Protein AF-A0A3M1ZMK8-F1 (afdb_monomer_lite)

Structure (mmCIF, N/CA/C/O backbone):
data_AF-A0A3M1ZMK8-F1
#
_entry.id   AF-A0A3M1ZMK8-F1
#
loop_
_atom_site.group_PDB
_atom_site.id
_atom_site.type_symbol
_atom_site.label_atom_id
_atom_site.label_alt_id
_atom_site.label_comp_id
_atom_site.label_asym_id
_atom_site.label_entity_id
_atom_site.label_seq_id
_atom_site.pdbx_PDB_ins_code
_atom_site.Cartn_x
_atom_site.Cartn_y
_atom_site.Cartn_z
_atom_site.occupancy
_atom_site.B_iso_or_equiv
_atom_site.auth_seq_id
_atom_site.auth_comp_id
_atom_site.auth_asym_id
_atom_site.auth_atom_id
_atom_site.pdbx_PDB_model_num
ATOM 1 N N . MET A 1 1 ? 33.675 -9.098 -32.881 1.00 41.81 1 MET A N 1
ATOM 2 C CA . MET A 1 1 ? 32.289 -8.621 -33.060 1.00 41.81 1 MET A CA 1
ATOM 3 C C . MET A 1 1 ? 31.380 -9.506 -32.230 1.00 41.81 1 MET A C 1
ATOM 5 O O . MET A 1 1 ? 31.118 -10.627 -32.636 1.00 41.81 1 MET A O 1
ATOM 9 N N . GLY A 1 2 ? 31.010 -9.056 -31.032 1.00 35.09 2 GLY A N 1
ATOM 10 C CA . GLY A 1 2 ? 30.045 -9.744 -30.177 1.00 35.09 2 GLY A CA 1
ATOM 11 C C . GLY A 1 2 ? 28.786 -8.896 -30.110 1.00 35.09 2 GLY A C 1
ATOM 12 O O . GLY A 1 2 ? 28.810 -7.824 -29.515 1.00 35.09 2 GLY A O 1
ATOM 13 N N . LEU A 1 3 ? 27.722 -9.341 -30.772 1.00 45.72 3 LEU A N 1
ATOM 14 C CA . LEU A 1 3 ? 26.384 -8.792 -30.590 1.00 45.72 3 LEU A CA 1
ATOM 15 C C . LEU A 1 3 ? 25.873 -9.304 -29.244 1.00 45.72 3 LEU A C 1
ATOM 17 O O . LEU A 1 3 ? 25.386 -10.427 -29.148 1.00 45.72 3 LEU A O 1
ATOM 21 N N . ILE A 1 4 ? 26.021 -8.493 -28.198 1.00 49.47 4 ILE A N 1
ATOM 22 C CA . ILE A 1 4 ? 25.252 -8.678 -26.969 1.00 49.47 4 ILE A CA 1
ATOM 23 C C . ILE A 1 4 ? 23.862 -8.130 -27.275 1.00 49.47 4 ILE A C 1
ATOM 25 O O . ILE A 1 4 ? 23.592 -6.938 -27.154 1.00 49.47 4 ILE A O 1
ATOM 29 N N . THR A 1 5 ? 22.987 -8.999 -27.761 1.00 47.12 5 THR A N 1
ATOM 30 C CA . THR A 1 5 ? 21.561 -8.713 -27.836 1.00 47.12 5 THR A CA 1
ATOM 31 C C . THR A 1 5 ? 20.992 -8.809 -26.423 1.00 47.12 5 THR A C 1
ATOM 33 O O . THR A 1 5 ? 20.618 -9.893 -25.980 1.00 47.12 5 THR A O 1
ATOM 36 N N . CYS A 1 6 ? 20.950 -7.684 -25.704 1.00 38.50 6 CYS A N 1
ATOM 37 C CA . CYS A 1 6 ? 20.165 -7.547 -24.478 1.00 38.50 6 CYS A CA 1
ATOM 38 C C . CYS A 1 6 ? 18.677 -7.592 -24.846 1.00 38.50 6 CYS A C 1
ATOM 40 O O . CYS A 1 6 ? 18.067 -6.564 -25.132 1.00 38.50 6 CYS A O 1
ATOM 42 N N . TRP A 1 7 ? 18.094 -8.788 -24.883 1.00 46.44 7 TRP A N 1
ATOM 43 C CA . TRP A 1 7 ? 16.644 -8.936 -24.857 1.00 46.44 7 TRP A CA 1
ATOM 44 C C . TRP A 1 7 ? 16.191 -8.866 -23.399 1.00 46.44 7 TRP A C 1
ATOM 46 O O . TRP A 1 7 ? 16.471 -9.773 -22.625 1.00 46.44 7 TRP A O 1
ATOM 56 N N . GLY A 1 8 ? 15.494 -7.779 -23.065 1.00 47.75 8 GLY A N 1
ATOM 57 C CA . GLY A 1 8 ? 14.408 -7.766 -22.087 1.00 47.75 8 GLY A CA 1
ATOM 58 C C . GLY A 1 8 ? 14.775 -7.918 -20.614 1.00 47.75 8 GLY A C 1
ATOM 59 O O . GLY A 1 8 ? 14.655 -8.996 -20.047 1.00 47.75 8 GLY A O 1
ATOM 60 N N . GLN A 1 9 ? 15.002 -6.791 -19.949 1.00 47.56 9 GLN A N 1
ATOM 61 C CA . GLN A 1 9 ? 14.346 -6.579 -18.664 1.00 47.56 9 GLN A CA 1
ATOM 62 C C . GLN A 1 9 ? 13.504 -5.319 -18.836 1.00 47.56 9 GLN A C 1
ATOM 64 O O . GLN A 1 9 ? 14.034 -4.213 -18.847 1.00 47.56 9 GLN A O 1
ATOM 69 N N . ALA A 1 10 ? 12.203 -5.491 -19.083 1.00 54.16 10 ALA A N 1
ATOM 70 C CA . ALA A 1 10 ? 11.257 -4.430 -18.767 1.00 54.16 10 ALA A CA 1
ATOM 71 C C . ALA A 1 10 ? 11.414 -4.231 -17.256 1.00 54.16 10 ALA A C 1
ATOM 73 O O . ALA A 1 10 ? 11.115 -5.139 -16.484 1.00 54.16 10 ALA A O 1
ATOM 74 N N . GLY A 1 11 ? 12.131 -3.173 -16.884 1.00 60.28 11 GLY A N 1
ATOM 75 C CA . GLY A 1 11 ? 12.721 -3.034 -15.563 1.00 60.28 11 GLY A CA 1
ATOM 76 C C . GLY A 1 11 ? 11.631 -2.826 -14.530 1.00 60.28 11 GLY A C 1
ATOM 77 O O . GLY A 1 11 ? 10.789 -1.947 -14.692 1.00 60.28 11 GLY A O 1
ATOM 78 N N . ALA A 1 12 ? 11.654 -3.628 -13.471 1.00 73.31 12 ALA A N 1
ATOM 79 C CA . ALA A 1 12 ? 10.905 -3.287 -12.278 1.00 73.31 12 ALA A CA 1
ATOM 80 C C . ALA A 1 12 ? 11.393 -1.914 -11.783 1.00 73.31 12 ALA A C 1
ATOM 82 O O . ALA A 1 12 ? 12.600 -1.688 -11.664 1.00 73.31 12 ALA A O 1
ATOM 83 N N . ALA A 1 13 ? 10.457 -1.004 -11.546 1.00 84.81 13 ALA A N 1
ATOM 84 C CA . ALA A 1 13 ? 10.694 0.330 -11.027 1.00 84.81 13 ALA A CA 1
ATOM 85 C C . ALA A 1 13 ? 10.272 0.401 -9.555 1.00 84.81 13 ALA A C 1
ATOM 87 O O . ALA A 1 13 ? 9.372 -0.316 -9.105 1.00 84.81 13 ALA A O 1
ATOM 88 N N . GLU A 1 14 ? 10.956 1.261 -8.802 1.00 89.38 14 GLU A N 1
ATOM 89 C CA . GLU A 1 14 ? 10.624 1.550 -7.411 1.00 89.38 14 GLU A CA 1
ATOM 90 C C . GLU A 1 14 ? 9.662 2.734 -7.342 1.00 89.38 14 GLU A C 1
ATOM 92 O O . GLU A 1 14 ? 9.919 3.787 -7.923 1.00 89.38 14 GLU A O 1
ATOM 97 N N . TYR A 1 15 ? 8.584 2.566 -6.584 1.00 89.94 15 TYR A N 1
ATOM 98 C CA . TYR A 1 15 ? 7.604 3.601 -6.301 1.00 89.94 15 TYR A CA 1
ATOM 99 C C . TYR A 1 15 ? 7.357 3.711 -4.802 1.00 89.94 15 TYR A C 1
ATOM 101 O O . TYR A 1 15 ? 7.506 2.750 -4.044 1.00 89.94 15 TYR A O 1
ATOM 109 N N . GLU A 1 16 ? 6.918 4.880 -4.369 1.00 91.75 16 GLU A N 1
ATOM 110 C CA . GLU A 1 16 ? 6.473 5.125 -3.012 1.00 91.75 16 GLU A CA 1
ATOM 111 C C . GLU A 1 16 ? 4.952 5.267 -2.957 1.00 91.75 16 GLU A C 1
ATOM 113 O O . GLU A 1 16 ? 4.348 5.988 -3.749 1.00 91.75 16 GLU A O 1
ATOM 118 N N . LEU A 1 17 ? 4.326 4.588 -1.998 1.00 91.06 17 LEU A N 1
ATOM 119 C CA . LEU A 1 17 ? 2.919 4.754 -1.665 1.00 91.06 17 LEU A CA 1
ATOM 120 C C . LEU A 1 17 ? 2.794 5.337 -0.260 1.00 91.06 17 LEU A C 1
ATOM 122 O O . LEU A 1 17 ? 3.147 4.692 0.731 1.00 91.06 17 LEU A O 1
ATOM 126 N N . LEU A 1 18 ? 2.230 6.537 -0.181 1.00 92.75 18 LEU A N 1
ATOM 127 C CA . LEU A 1 18 ? 1.881 7.205 1.063 1.00 92.75 18 LEU A CA 1
ATOM 128 C C . LEU A 1 18 ? 0.369 7.140 1.285 1.00 92.75 18 LEU A C 1
ATOM 130 O O . LEU A 1 18 ? -0.397 7.690 0.502 1.00 92.75 18 LEU A O 1
ATOM 134 N N . LEU A 1 19 ? -0.066 6.517 2.376 1.00 90.81 19 LEU A N 1
ATOM 135 C CA . LEU A 1 19 ? -1.463 6.488 2.802 1.00 90.81 19 LEU A CA 1
ATOM 136 C C . LEU A 1 19 ? -1.666 7.402 4.002 1.00 90.81 19 LEU A C 1
ATOM 138 O O . LEU A 1 19 ? -1.234 7.082 5.111 1.00 90.81 19 LEU A O 1
ATOM 142 N N . ASP A 1 20 ? -2.382 8.501 3.798 1.00 90.38 20 ASP A N 1
ATOM 143 C CA . ASP A 1 20 ? -2.835 9.380 4.874 1.00 90.38 20 ASP A CA 1
ATOM 144 C C . ASP A 1 20 ? -4.270 9.005 5.262 1.00 90.38 20 ASP A C 1
ATOM 146 O O . ASP A 1 20 ? -5.239 9.666 4.893 1.00 90.38 20 ASP A O 1
ATOM 150 N N . ARG A 1 21 ? -4.407 7.909 6.013 1.00 85.38 21 ARG A N 1
ATOM 151 C CA . ARG A 1 21 ? -5.686 7.461 6.575 1.00 85.38 21 ARG A CA 1
ATOM 152 C C . ARG A 1 21 ? -5.546 7.153 8.055 1.00 85.38 21 ARG A C 1
ATOM 154 O O . ARG A 1 21 ? -4.532 6.605 8.489 1.00 85.38 21 ARG A O 1
ATOM 161 N N . GLN A 1 22 ? -6.595 7.439 8.820 1.00 85.12 22 GLN A N 1
ATOM 162 C CA . GLN A 1 22 ? -6.700 6.926 10.179 1.00 85.12 22 GLN A CA 1
ATOM 163 C C . GLN A 1 22 ? -7.198 5.480 10.117 1.00 85.12 22 GLN A C 1
ATOM 165 O O . GLN A 1 22 ? -8.333 5.250 9.716 1.00 85.12 22 GLN A O 1
ATOM 170 N N . ALA A 1 23 ? -6.352 4.523 10.490 1.00 79.00 23 ALA A N 1
ATOM 171 C CA . ALA A 1 23 ? -6.681 3.101 10.431 1.00 79.00 23 ALA A CA 1
ATOM 172 C C . ALA A 1 23 ? -6.247 2.376 11.702 1.00 79.00 23 ALA A C 1
ATOM 174 O O . ALA A 1 23 ? -5.125 2.568 12.182 1.00 79.00 23 ALA A O 1
ATOM 175 N N . GLY A 1 24 ? -7.120 1.518 12.227 1.00 84.50 24 GLY A N 1
ATOM 176 C CA . GLY A 1 24 ? -6.773 0.591 13.301 1.00 84.50 24 GLY 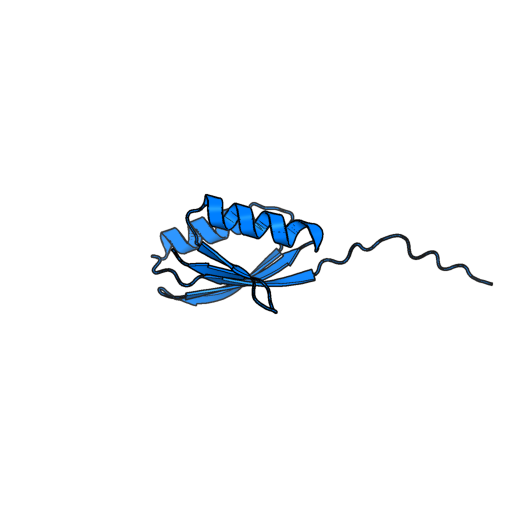A CA 1
ATOM 177 C C . GLY A 1 24 ? -5.843 -0.521 12.810 1.00 84.50 24 GLY A C 1
ATOM 178 O O . GLY A 1 24 ? -5.783 -0.806 11.618 1.00 84.50 24 GLY A O 1
ATOM 179 N N . LEU A 1 25 ? -5.147 -1.201 13.728 1.00 82.88 25 LEU A N 1
ATOM 180 C CA . LEU A 1 25 ? -4.184 -2.260 13.383 1.00 82.88 25 LEU A CA 1
ATOM 181 C C . LEU A 1 25 ? -4.782 -3.338 12.460 1.00 82.88 25 LEU A C 1
ATOM 183 O O . LEU A 1 25 ? -4.137 -3.754 11.505 1.00 82.88 25 LEU A O 1
ATOM 187 N N . ALA A 1 26 ? -6.026 -3.757 12.708 1.00 86.19 26 ALA A N 1
ATOM 188 C CA . ALA A 1 26 ? -6.700 -4.750 11.872 1.00 86.19 26 ALA A CA 1
ATOM 189 C C . ALA A 1 26 ? -6.890 -4.265 10.424 1.00 86.19 26 ALA A C 1
ATOM 191 O O . ALA A 1 26 ? -6.616 -5.003 9.485 1.00 86.19 26 ALA A O 1
ATOM 192 N N . GLU A 1 27 ? -7.296 -3.008 10.234 1.00 84.62 27 GLU A N 1
ATOM 193 C CA . GLU A 1 27 ? -7.475 -2.410 8.906 1.00 84.62 27 GLU A CA 1
ATOM 194 C C . GLU A 1 27 ? -6.142 -2.179 8.189 1.00 84.62 27 GLU A C 1
ATOM 196 O O . GLU A 1 27 ? -6.095 -2.181 6.960 1.00 84.62 27 GLU A O 1
A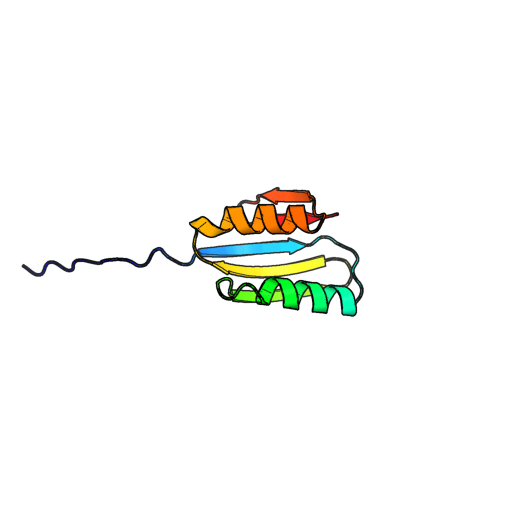TOM 201 N N . GLN A 1 28 ? -5.062 -1.942 8.936 1.00 83.12 28 GLN A N 1
ATOM 202 C CA . GLN A 1 28 ? -3.707 -1.859 8.386 1.00 83.12 28 GLN A CA 1
ATOM 203 C C . GLN A 1 28 ? -3.258 -3.220 7.862 1.00 83.12 28 GLN A C 1
ATOM 205 O O . GLN A 1 28 ? -2.854 -3.324 6.709 1.00 83.12 28 GLN A O 1
ATOM 210 N N . VAL A 1 29 ? -3.416 -4.267 8.675 1.00 85.69 29 VAL A N 1
ATOM 211 C CA . VAL A 1 29 ? -3.044 -5.639 8.308 1.00 85.69 29 VAL A CA 1
ATOM 212 C C . VAL A 1 29 ? -3.856 -6.141 7.115 1.00 85.69 29 VAL A C 1
ATOM 214 O O . VAL A 1 29 ? -3.274 -6.722 6.207 1.00 85.69 29 VAL A O 1
ATOM 217 N N . LEU A 1 30 ? -5.172 -5.906 7.087 1.00 87.50 30 LEU A N 1
ATOM 218 C CA . LEU A 1 30 ? -6.019 -6.310 5.957 1.00 87.50 30 LEU A CA 1
ATOM 219 C C . LEU A 1 30 ? -5.593 -5.621 4.660 1.00 87.50 30 LEU A C 1
ATOM 221 O O . LEU A 1 30 ? -5.406 -6.287 3.649 1.00 87.50 30 LEU A O 1
ATOM 225 N N . PHE A 1 31 ? -5.365 -4.307 4.712 1.00 85.50 31 PHE A N 1
ATOM 226 C CA . PHE A 1 31 ? -4.901 -3.560 3.549 1.00 85.50 31 PHE A CA 1
ATOM 227 C C . PHE A 1 31 ? -3.539 -4.056 3.056 1.00 85.50 31 PHE A C 1
ATOM 229 O O . PHE A 1 31 ? -3.352 -4.255 1.862 1.00 85.50 31 PHE A O 1
ATOM 236 N N . GLU A 1 32 ? -2.587 -4.279 3.964 1.00 85.69 32 GLU A N 1
ATOM 237 C CA . GLU A 1 32 ? -1.263 -4.779 3.595 1.00 85.69 32 GLU A CA 1
ATOM 238 C C . GLU A 1 32 ? -1.344 -6.186 2.988 1.00 85.69 32 GLU A C 1
ATO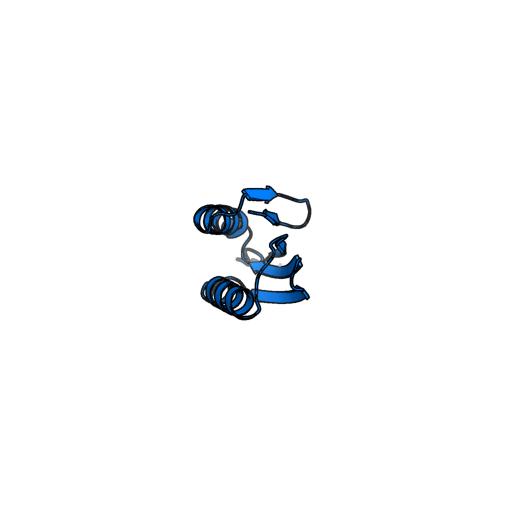M 240 O O . GLU A 1 32 ? -0.645 -6.479 2.020 1.00 85.69 32 GLU A O 1
ATOM 245 N N . GLN A 1 33 ? -2.213 -7.051 3.516 1.00 87.38 33 GLN A N 1
ATOM 246 C CA . GLN A 1 33 ? -2.460 -8.371 2.940 1.00 87.38 33 GLN A CA 1
ATOM 247 C C . GLN A 1 33 ? -3.048 -8.277 1.535 1.00 87.38 33 GLN A C 1
ATOM 249 O O . GLN 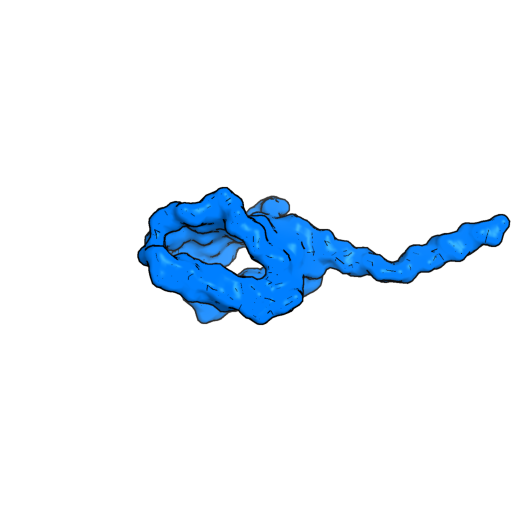A 1 33 ? -2.564 -8.980 0.652 1.00 87.38 33 GLN A O 1
ATOM 254 N N . ASP A 1 34 ? -4.040 -7.415 1.313 1.00 86.12 34 ASP A N 1
ATOM 255 C CA . ASP A 1 34 ? -4.637 -7.221 -0.010 1.00 86.12 34 ASP A CA 1
ATOM 256 C C . ASP A 1 34 ? -3.634 -6.620 -1.000 1.00 86.12 34 ASP A C 1
ATOM 258 O O . ASP A 1 34 ? -3.539 -7.092 -2.132 1.00 86.12 34 ASP A O 1
ATOM 262 N N . LEU A 1 35 ? -2.812 -5.664 -0.558 1.00 84.62 35 LEU A N 1
ATOM 263 C CA . LEU A 1 35 ? -1.758 -5.067 -1.376 1.00 84.62 35 LEU A CA 1
ATOM 264 C C . LEU A 1 35 ? -0.674 -6.094 -1.749 1.00 84.62 35 LEU A C 1
ATOM 266 O O . LEU A 1 35 ? -0.245 -6.150 -2.895 1.00 84.62 35 LEU A O 1
ATOM 270 N N . ARG A 1 36 ? -0.265 -6.953 -0.805 1.00 84.62 36 ARG A N 1
ATOM 271 C CA . ARG A 1 36 ? 0.689 -8.057 -1.043 1.00 84.62 36 ARG A CA 1
ATOM 272 C C . ARG A 1 36 ? 0.092 -9.213 -1.847 1.00 84.62 36 ARG A C 1
ATOM 274 O O . ARG A 1 36 ? 0.837 -10.053 -2.350 1.00 84.62 36 ARG A O 1
ATOM 281 N N . ARG A 1 37 ? -1.238 -9.323 -1.918 1.00 82.31 37 ARG A N 1
ATOM 282 C CA . ARG A 1 37 ? -1.921 -10.401 -2.645 1.00 82.31 37 ARG A CA 1
ATOM 283 C C . ARG A 1 37 ? -1.744 -10.264 -4.152 1.00 82.31 37 ARG A C 1
ATOM 285 O O . ARG A 1 37 ? -1.845 -11.267 -4.864 1.00 82.31 37 ARG A O 1
ATOM 292 N N . ASP A 1 38 ? -1.442 -9.063 -4.633 1.00 73.25 38 ASP A N 1
ATOM 293 C CA . ASP A 1 38 ? -0.931 -8.889 -5.981 1.00 73.25 38 ASP A CA 1
ATOM 294 C C . ASP A 1 38 ? 0.509 -9.419 -6.054 1.00 73.25 38 ASP A C 1
ATOM 296 O O . ASP A 1 38 ? 1.473 -8.749 -5.693 1.00 73.25 38 ASP A O 1
ATOM 300 N N . ALA A 1 39 ? 0.655 -10.660 -6.531 1.00 58.09 39 ALA A N 1
ATOM 301 C CA . ALA A 1 39 ? 1.933 -11.371 -6.643 1.00 58.09 39 ALA A CA 1
ATOM 302 C C . ALA A 1 39 ? 2.978 -10.679 -7.547 1.00 58.09 39 ALA A C 1
ATOM 304 O O . ALA A 1 39 ? 4.071 -11.210 -7.737 1.00 58.09 39 ALA A O 1
ATOM 305 N N . ARG A 1 40 ? 2.632 -9.541 -8.154 1.00 67.50 40 ARG A N 1
ATOM 306 C CA . ARG A 1 40 ? 3.457 -8.779 -9.095 1.00 67.50 40 ARG A CA 1
ATOM 307 C C . ARG A 1 40 ? 3.959 -7.458 -8.506 1.00 67.50 40 ARG A C 1
ATOM 309 O O . ARG A 1 40 ? 4.617 -6.705 -9.219 1.00 67.50 40 ARG A O 1
ATOM 316 N N . VAL A 1 41 ? 3.653 -7.191 -7.234 1.00 77.44 41 VAL A N 1
ATOM 317 C CA . VAL A 1 41 ? 4.130 -6.033 -6.478 1.00 77.44 41 VAL A CA 1
ATOM 318 C C . VAL A 1 41 ? 4.878 -6.523 -5.244 1.00 77.44 41 VAL A C 1
ATOM 320 O O . VAL A 1 41 ? 4.307 -7.169 -4.365 1.00 77.44 41 VAL A O 1
ATOM 323 N N . GLU A 1 42 ? 6.162 -6.196 -5.144 1.00 85.62 42 GLU A N 1
ATOM 324 C CA . GLU A 1 42 ? 6.878 -6.361 -3.881 1.00 85.62 42 GLU A CA 1
ATOM 325 C C . GLU A 1 42 ? 6.563 -5.168 -2.978 1.00 85.62 42 GLU A C 1
ATOM 327 O O . GLU A 1 42 ? 6.808 -4.021 -3.347 1.00 85.62 42 GLU A O 1
ATOM 332 N N . VAL A 1 43 ? 5.999 -5.440 -1.800 1.00 87.25 43 VAL A N 1
ATOM 333 C CA . VAL A 1 43 ? 5.574 -4.416 -0.838 1.00 87.25 43 VAL A CA 1
ATOM 334 C C . VAL A 1 43 ? 6.514 -4.421 0.358 1.00 87.25 43 VAL A C 1
ATOM 336 O O . VAL A 1 43 ? 6.565 -5.388 1.125 1.00 87.25 43 VAL A O 1
ATOM 339 N N . ILE A 1 44 ? 7.213 -3.309 0.556 1.00 87.88 44 ILE A N 1
ATOM 340 C CA . ILE A 1 44 ? 8.127 -3.098 1.674 1.00 87.88 44 ILE A CA 1
ATOM 341 C C . ILE A 1 44 ? 7.544 -1.989 2.562 1.00 87.88 44 ILE A C 1
ATOM 343 O O . ILE A 1 44 ? 7.559 -0.821 2.166 1.00 87.88 44 ILE A O 1
ATOM 347 N N . PRO A 1 45 ? 7.014 -2.305 3.756 1.00 87.44 45 PRO A N 1
ATOM 348 C CA . PRO A 1 45 ? 6.551 -1.281 4.685 1.00 87.44 45 PRO A CA 1
ATOM 349 C C . PRO A 1 45 ? 7.743 -0.478 5.219 1.00 87.44 45 PRO A C 1
ATOM 351 O O . PRO A 1 45 ? 8.701 -1.041 5.748 1.00 87.44 45 PRO A O 1
ATOM 354 N N . ILE A 1 46 ? 7.676 0.845 5.080 1.00 90.44 46 ILE A N 1
ATOM 355 C CA . ILE A 1 46 ? 8.693 1.794 5.555 1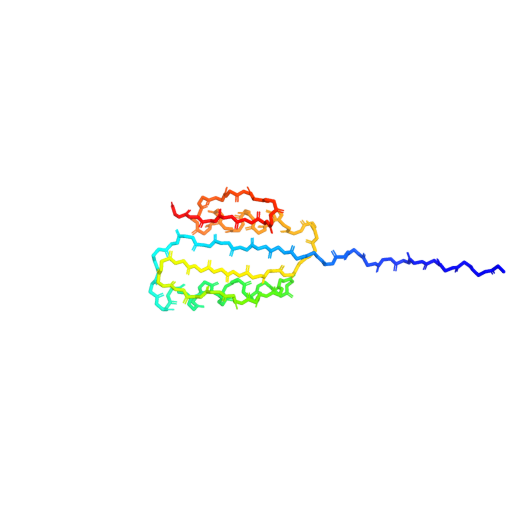.00 90.44 46 ILE A CA 1
ATOM 356 C C . ILE A 1 46 ? 8.249 2.430 6.874 1.00 90.44 46 ILE A C 1
ATOM 358 O O . ILE A 1 46 ? 9.037 2.552 7.808 1.00 90.44 46 ILE A O 1
ATOM 362 N N . GLU A 1 47 ? 6.976 2.815 6.965 1.00 87.56 47 GLU A N 1
ATOM 363 C CA . GLU A 1 47 ? 6.379 3.413 8.159 1.00 87.56 47 GLU A CA 1
ATOM 364 C C . GLU A 1 47 ? 4.945 2.910 8.317 1.00 87.56 47 GLU A C 1
ATOM 366 O O . GLU A 1 47 ? 4.154 2.988 7.382 1.00 87.56 47 GLU A O 1
ATOM 371 N N . LEU A 1 48 ? 4.589 2.424 9.506 1.00 84.06 48 LEU A N 1
ATOM 372 C CA . LEU A 1 48 ? 3.227 2.013 9.842 1.00 84.06 48 LEU A CA 1
ATOM 373 C C . LEU A 1 48 ? 2.807 2.734 11.121 1.00 84.06 48 LEU A C 1
ATOM 375 O O . LEU A 1 48 ? 3.188 2.353 12.227 1.00 84.06 48 LEU A O 1
ATOM 379 N N . SER A 1 49 ? 2.039 3.809 10.969 1.00 85.19 49 SER A N 1
ATOM 380 C CA . SER A 1 49 ? 1.448 4.547 12.081 1.00 85.19 49 SER A CA 1
ATOM 381 C C . SER A 1 49 ? -0.072 4.582 11.957 1.00 85.19 49 SER A C 1
ATOM 383 O O . SER A 1 49 ? -0.647 4.334 10.899 1.00 85.19 49 SER A O 1
ATOM 385 N N . VAL A 1 50 ? -0.751 4.934 13.050 1.00 80.38 50 VAL A N 1
ATOM 386 C CA . VAL A 1 50 ? -2.221 5.039 13.086 1.00 80.38 50 VAL A CA 1
ATOM 387 C C . VAL A 1 50 ? -2.759 6.062 12.081 1.00 80.38 50 VAL A C 1
ATOM 389 O O . VAL A 1 50 ? -3.882 5.908 11.613 1.00 80.38 50 VAL A O 1
ATOM 392 N N . ARG A 1 51 ? -1.985 7.108 11.763 1.00 84.69 51 ARG A N 1
ATOM 393 C CA . ARG A 1 51 ? -2.420 8.228 10.908 1.00 84.69 51 ARG A CA 1
ATOM 394 C C . ARG A 1 51 ? -1.811 8.213 9.511 1.00 84.69 51 ARG A C 1
ATOM 396 O O . ARG A 1 51 ? -2.301 8.919 8.636 1.00 84.69 51 ARG A O 1
ATOM 403 N N . ARG A 1 52 ? -0.716 7.479 9.335 1.00 88.06 52 ARG A N 1
ATOM 404 C CA . ARG A 1 52 ? 0.084 7.479 8.117 1.00 88.06 52 ARG A CA 1
ATOM 405 C C . ARG A 1 52 ? 0.768 6.140 7.930 1.00 88.06 52 ARG A C 1
ATOM 407 O O . ARG A 1 52 ? 1.405 5.645 8.858 1.00 88.06 52 ARG A O 1
ATOM 414 N N . GLN A 1 53 ? 0.670 5.593 6.729 1.00 90.44 53 GLN A N 1
ATOM 415 C CA . GLN A 1 53 ? 1.425 4.416 6.320 1.00 90.44 53 GLN A CA 1
ATOM 416 C C . GLN A 1 53 ? 2.238 4.755 5.075 1.00 90.44 53 GLN A C 1
ATOM 418 O O . GLN A 1 53 ? 1.756 5.466 4.196 1.00 90.44 53 GLN A O 1
ATOM 423 N N . ARG A 1 54 ? 3.465 4.256 5.003 1.00 91.69 54 ARG A N 1
ATOM 424 C CA . ARG A 1 54 ? 4.380 4.464 3.886 1.00 91.69 54 ARG A CA 1
ATOM 425 C C . ARG A 1 54 ? 4.922 3.122 3.437 1.00 91.69 54 ARG A C 1
ATOM 427 O O . ARG A 1 54 ? 5.470 2.379 4.252 1.00 91.69 54 ARG A O 1
ATOM 434 N N . TYR A 1 55 ? 4.799 2.842 2.150 1.00 91.50 55 TYR A N 1
ATOM 435 C CA . TYR A 1 55 ? 5.270 1.614 1.527 1.00 91.50 55 TYR A CA 1
ATOM 436 C C . TYR A 1 55 ? 6.187 1.954 0.364 1.00 91.50 55 TYR A C 1
ATOM 438 O O . TYR A 1 55 ? 5.939 2.902 -0.379 1.00 91.50 55 TYR A O 1
ATOM 446 N N . ARG A 1 56 ? 7.228 1.150 0.188 1.00 92.00 56 ARG A N 1
ATOM 447 C CA . ARG A 1 56 ? 7.984 1.081 -1.053 1.00 92.00 56 ARG A CA 1
ATOM 448 C C . ARG A 1 56 ? 7.470 -0.098 -1.857 1.00 92.00 56 ARG A C 1
ATOM 450 O O . ARG A 1 56 ? 7.317 -1.192 -1.317 1.00 92.00 56 ARG A O 1
ATOM 457 N N . LEU A 1 57 ? 7.182 0.155 -3.121 1.00 90.75 57 LEU A N 1
ATOM 458 C CA . LEU A 1 57 ? 6.612 -0.796 -4.053 1.00 90.75 57 LEU A CA 1
ATOM 459 C C . LEU A 1 57 ? 7.604 -1.029 -5.182 1.00 90.75 57 LEU A C 1
ATOM 461 O O . LEU A 1 57 ? 8.117 -0.071 -5.751 1.00 90.75 57 LEU A O 1
ATOM 465 N N . ILE A 1 58 ? 7.860 -2.288 -5.512 1.00 88.88 58 ILE A N 1
ATOM 466 C CA . ILE A 1 58 ? 8.692 -2.659 -6.659 1.00 88.88 58 ILE A CA 1
ATOM 467 C C . ILE A 1 58 ? 7.787 -3.382 -7.651 1.00 88.88 58 ILE A C 1
ATOM 469 O O . ILE A 1 58 ? 7.227 -4.433 -7.327 1.00 88.88 58 ILE A O 1
ATOM 473 N N . MET A 1 59 ? 7.589 -2.791 -8.829 1.00 87.38 59 MET A N 1
ATOM 474 C CA . MET A 1 59 ? 6.688 -3.313 -9.863 1.00 87.38 59 MET A CA 1
ATOM 475 C C . MET A 1 59 ? 7.084 -2.841 -11.263 1.00 87.38 59 MET A C 1
ATOM 477 O O . MET A 1 59 ? 7.807 -1.863 -11.413 1.00 87.38 59 MET A O 1
ATOM 481 N N . ASP A 1 60 ? 6.581 -3.505 -12.302 1.00 84.81 60 ASP A N 1
ATOM 482 C CA . ASP A 1 60 ? 6.790 -3.072 -13.690 1.00 84.81 60 ASP A CA 1
ATOM 483 C C . ASP A 1 60 ? 6.173 -1.683 -13.951 1.00 84.81 60 ASP A C 1
ATOM 485 O O . ASP A 1 60 ? 5.049 -1.415 -13.520 1.00 84.81 60 ASP A O 1
ATOM 489 N N . GLU A 1 61 ? 6.839 -0.833 -14.743 1.00 73.94 61 GLU A N 1
ATOM 490 C CA . GLU A 1 61 ? 6.363 0.531 -15.062 1.00 73.94 61 GLU A CA 1
ATOM 491 C C . GLU A 1 61 ? 4.928 0.571 -15.623 1.00 73.94 61 GLU A C 1
ATOM 493 O O . GLU A 1 61 ? 4.159 1.488 -15.337 1.00 73.94 61 GLU A O 1
ATOM 498 N N . GLY A 1 62 ? 4.519 -0.454 -16.380 1.00 74.12 62 GLY A N 1
ATOM 499 C CA . GLY A 1 62 ? 3.164 -0.559 -16.933 1.00 74.12 62 GLY A CA 1
ATOM 500 C C . GLY A 1 62 ? 2.057 -0.765 -15.889 1.00 74.12 62 GLY A C 1
ATOM 501 O O . GLY A 1 62 ? 0.884 -0.585 -16.208 1.00 74.12 62 GLY A O 1
ATOM 502 N N . ARG A 1 63 ? 2.406 -1.132 -14.649 1.00 79.06 63 ARG A N 1
ATOM 503 C CA . ARG A 1 63 ? 1.458 -1.447 -13.561 1.00 79.06 63 ARG A CA 1
ATOM 504 C C . ARG A 1 63 ? 1.206 -0.297 -12.606 1.00 79.06 63 ARG A C 1
ATOM 506 O O . ARG A 1 63 ? 0.226 -0.325 -11.869 1.00 79.06 63 ARG A O 1
ATOM 513 N N . ALA A 1 64 ? 2.043 0.729 -12.665 1.00 79.62 64 ALA A N 1
ATOM 514 C CA . ALA A 1 64 ? 1.900 1.949 -11.890 1.00 79.62 64 ALA A CA 1
ATOM 515 C C . ALA A 1 64 ? 0.470 2.528 -11.999 1.00 79.62 64 ALA A C 1
ATOM 517 O O . ALA A 1 64 ? -0.173 2.876 -11.010 1.00 79.62 64 ALA A O 1
ATOM 518 N N . VAL A 1 65 ? -0.077 2.545 -13.216 1.00 82.56 65 VAL A N 1
ATOM 519 C CA . VAL A 1 65 ? -1.441 3.019 -13.486 1.00 82.56 65 VAL A CA 1
ATOM 520 C C . VAL A 1 65 ? -2.509 2.080 -12.899 1.00 82.56 65 VAL A C 1
ATOM 522 O O . VAL A 1 65 ? -3.510 2.555 -12.364 1.00 82.56 65 VAL A O 1
ATOM 525 N N . GLU A 1 66 ? -2.295 0.759 -12.948 1.00 85.31 66 GLU A N 1
ATOM 526 C CA . GLU A 1 66 ? -3.214 -0.242 -12.376 1.00 85.31 66 GLU A CA 1
ATOM 527 C C . GLU A 1 66 ? -3.347 -0.074 -10.855 1.00 85.31 66 GLU A C 1
ATOM 529 O O . GLU A 1 66 ? -4.458 -0.147 -10.327 1.00 85.31 66 GLU A O 1
ATOM 534 N N . LEU A 1 67 ? -2.241 0.218 -10.158 1.00 84.62 67 LEU A N 1
ATOM 535 C CA . LEU A 1 67 ? -2.253 0.478 -8.718 1.00 84.62 67 LEU A CA 1
ATOM 536 C C . LEU A 1 67 ? -3.100 1.708 -8.367 1.00 84.62 67 LEU A C 1
ATOM 538 O O . LEU A 1 67 ? -3.862 1.668 -7.402 1.00 84.62 67 LEU A O 1
ATOM 542 N N . GLY A 1 68 ? -2.993 2.784 -9.151 1.00 86.00 68 GLY A N 1
ATOM 543 C CA . GLY A 1 68 ? -3.817 3.980 -8.967 1.00 86.00 68 GLY A CA 1
ATOM 544 C C . GLY A 1 68 ? -5.312 3.656 -9.028 1.00 86.00 68 GLY A C 1
ATOM 545 O O . GLY A 1 68 ? -6.052 3.985 -8.104 1.00 86.00 68 GLY A O 1
ATOM 546 N N . TYR A 1 69 ? -5.746 2.920 -10.057 1.00 87.38 69 TYR A N 1
ATOM 547 C CA . TYR A 1 69 ? -7.143 2.485 -10.174 1.00 87.38 69 TYR A CA 1
ATOM 548 C C . TYR A 1 69 ? -7.573 1.537 -9.054 1.00 87.38 69 TYR A C 1
ATOM 550 O O . TYR A 1 69 ? -8.707 1.611 -8.579 1.00 87.38 69 TYR A O 1
ATOM 558 N N . TRP A 1 70 ? -6.683 0.646 -8.617 1.00 87.88 70 TRP A N 1
ATOM 559 C CA . TRP A 1 70 ? -6.959 -0.242 -7.494 1.00 87.88 70 TRP A CA 1
ATOM 560 C C . TRP A 1 70 ? -7.192 0.550 -6.201 1.00 87.88 70 TRP A C 1
ATOM 562 O O . TRP A 1 70 ? -8.154 0.269 -5.488 1.00 87.88 70 TRP A O 1
ATOM 572 N N . LEU A 1 71 ? -6.378 1.573 -5.925 1.00 88.38 71 LEU A N 1
ATOM 573 C CA . LEU A 1 71 ? -6.548 2.457 -4.768 1.00 88.38 71 LEU A CA 1
ATOM 574 C C . LEU A 1 71 ? -7.882 3.221 -4.832 1.00 88.38 71 LEU A C 1
ATOM 576 O O . LEU A 1 71 ? -8.606 3.260 -3.837 1.00 88.38 71 LEU A O 1
ATOM 580 N N . GLU A 1 72 ? -8.255 3.754 -5.998 1.00 89.44 72 GLU A N 1
ATOM 581 C CA . GLU A 1 72 ? -9.554 4.419 -6.189 1.00 89.44 72 GLU A CA 1
ATOM 582 C C . GLU A 1 72 ? -10.737 3.469 -5.962 1.00 89.44 72 GLU A C 1
ATOM 584 O O . GLU A 1 72 ? -11.704 3.824 -5.286 1.00 89.44 72 GLU A O 1
ATOM 589 N N . ALA A 1 73 ? -10.642 2.225 -6.442 1.00 87.50 73 ALA A N 1
ATOM 590 C CA . ALA A 1 73 ? -11.658 1.200 -6.209 1.00 87.50 73 ALA A CA 1
ATOM 591 C C . ALA A 1 73 ? -11.808 0.822 -4.722 1.00 87.50 73 ALA A C 1
ATOM 593 O O . ALA A 1 73 ? -12.874 0.361 -4.313 1.00 87.50 73 ALA A O 1
ATOM 594 N N . HIS A 1 74 ? -10.772 1.050 -3.909 1.00 85.00 74 HIS A N 1
ATOM 595 C CA . HIS A 1 74 ? -10.796 0.868 -2.453 1.00 85.00 74 HIS A CA 1
ATOM 596 C C . HIS A 1 74 ? -11.234 2.130 -1.693 1.00 85.00 74 HIS A C 1
ATOM 598 O O . HIS A 1 74 ? -11.164 2.162 -0.464 1.00 85.00 74 HIS A O 1
ATOM 604 N N . GLY A 1 75 ? -11.728 3.150 -2.403 1.00 86.94 75 GLY A N 1
ATOM 605 C CA . GLY A 1 75 ? -12.289 4.362 -1.811 1.00 86.94 75 GLY A CA 1
ATOM 606 C C . GLY A 1 75 ? -11.252 5.421 -1.450 1.00 86.94 75 GLY A C 1
ATOM 607 O O . GLY A 1 75 ? -11.550 6.283 -0.630 1.00 86.94 75 GLY A O 1
ATOM 608 N N . PHE A 1 76 ? -10.051 5.367 -2.032 1.00 89.50 76 PHE A N 1
ATOM 609 C CA . PHE A 1 76 ? -9.051 6.419 -1.871 1.00 89.50 76 PHE A CA 1
ATOM 610 C C . PHE A 1 76 ? -9.100 7.421 -3.022 1.00 89.50 76 PHE A C 1
ATOM 612 O O . PHE A 1 76 ? -9.158 7.056 -4.190 1.00 89.50 76 PHE A O 1
ATOM 619 N N . HIS A 1 77 ? -8.963 8.698 -2.701 1.00 92.38 77 HIS A N 1
ATOM 620 C CA . HIS A 1 77 ? -8.493 9.697 -3.644 1.00 92.38 77 HIS A CA 1
ATOM 621 C C . HIS A 1 77 ? -6.985 9.545 -3.832 1.00 92.38 77 HIS A C 1
ATOM 623 O O . HIS A 1 77 ? -6.226 9.527 -2.861 1.00 92.38 77 HIS A O 1
ATOM 629 N N . VAL A 1 78 ? -6.551 9.438 -5.088 1.00 91.88 78 VAL A N 1
ATOM 630 C CA . VAL A 1 78 ? -5.151 9.200 -5.443 1.00 91.88 78 VAL A CA 1
ATOM 631 C C . VAL A 1 78 ? -4.556 10.445 -6.089 1.00 91.88 78 VAL A C 1
ATOM 633 O O . VAL A 1 78 ? -5.086 10.995 -7.051 1.00 91.88 78 VAL A O 1
ATOM 636 N N . GLN A 1 79 ? -3.413 10.879 -5.571 1.00 92.69 79 GLN A N 1
ATOM 637 C CA . GLN A 1 79 ? -2.581 11.924 -6.147 1.00 92.69 79 GL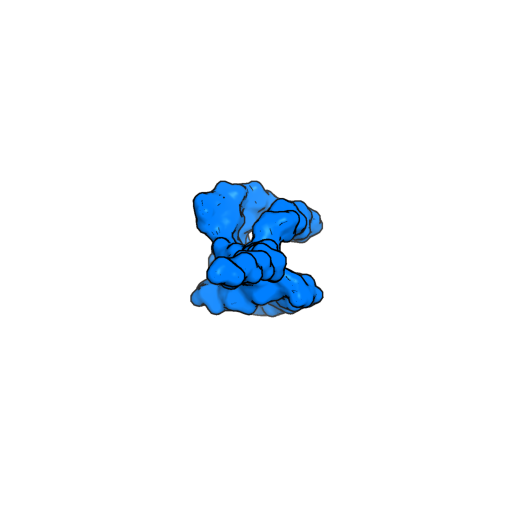N A CA 1
ATOM 638 C C . GLN A 1 79 ? -1.243 11.314 -6.566 1.00 92.69 79 GLN A C 1
ATOM 640 O O . GLN A 1 79 ? -0.521 10.772 -5.731 1.00 92.69 79 GLN A O 1
ATOM 645 N N . ALA A 1 80 ? -0.903 11.418 -7.850 1.00 87.81 80 ALA A N 1
ATOM 646 C CA . ALA A 1 80 ? 0.430 11.066 -8.329 1.00 87.81 80 ALA A CA 1
ATOM 647 C C . ALA A 1 80 ? 1.469 12.066 -7.794 1.00 87.81 80 ALA A C 1
ATOM 649 O O . ALA A 1 80 ? 1.215 13.273 -7.747 1.00 87.81 80 ALA A O 1
ATOM 650 N N . THR A 1 81 ? 2.630 11.561 -7.394 1.00 87.31 81 THR A N 1
ATOM 651 C CA . THR A 1 81 ? 3.798 12.337 -6.962 1.00 87.31 81 THR A CA 1
ATOM 652 C C . THR A 1 81 ? 5.002 11.972 -7.830 1.00 87.31 81 THR A C 1
ATOM 654 O O . THR A 1 81 ? 4.953 10.995 -8.576 1.00 87.31 81 THR A O 1
ATOM 657 N N . ASP A 1 82 ? 6.100 12.722 -7.714 1.00 84.31 82 ASP A N 1
ATOM 658 C CA . ASP A 1 82 ? 7.348 12.408 -8.432 1.00 84.31 82 ASP A CA 1
ATOM 659 C C . ASP A 1 82 ? 7.922 11.028 -8.049 1.00 84.31 82 ASP A C 1
ATOM 661 O O . ASP A 1 82 ? 8.658 10.421 -8.822 1.00 84.31 82 ASP A O 1
ATOM 665 N N . GLU A 1 83 ? 7.570 10.529 -6.860 1.00 85.44 83 GLU A N 1
ATOM 666 C CA . GLU A 1 83 ? 8.077 9.280 -6.283 1.00 85.44 83 GLU A CA 1
ATOM 667 C C . GLU A 1 83 ? 7.061 8.123 -6.378 1.00 85.44 83 GLU A C 1
ATOM 669 O O . GLU A 1 83 ? 7.415 6.982 -6.099 1.00 85.44 83 GLU A O 1
ATOM 674 N N . GLY A 1 84 ? 5.803 8.376 -6.766 1.00 88.06 84 GLY A N 1
ATOM 675 C CA . GLY A 1 84 ? 4.742 7.365 -6.824 1.00 88.06 84 GLY A CA 1
ATOM 676 C C . GLY A 1 84 ? 3.353 7.946 -6.557 1.00 88.06 84 GLY A C 1
ATOM 677 O O . GLY A 1 84 ? 2.817 8.693 -7.378 1.00 88.06 84 GLY A O 1
ATOM 678 N N . TRP A 1 85 ? 2.746 7.593 -5.420 1.00 90.81 85 TRP A N 1
ATOM 679 C CA . TRP A 1 85 ? 1.377 7.981 -5.075 1.00 90.81 85 TRP A CA 1
ATOM 680 C C . TRP A 1 85 ? 1.203 8.388 -3.625 1.00 90.81 85 TRP A C 1
ATOM 682 O O . TRP A 1 85 ? 1.748 7.798 -2.692 1.00 90.81 85 TRP A O 1
ATOM 692 N N . ARG A 1 86 ? 0.297 9.339 -3.439 1.00 92.69 86 ARG A N 1
ATOM 693 C CA . ARG A 1 86 ? -0.315 9.667 -2.164 1.00 92.69 86 ARG A CA 1
ATOM 694 C C . ARG A 1 86 ? -1.806 9.372 -2.240 1.00 92.69 86 ARG A C 1
ATOM 696 O O . ARG A 1 86 ? -2.498 9.930 -3.086 1.00 92.69 86 ARG A O 1
ATOM 703 N N . ALA A 1 87 ? -2.293 8.518 -1.353 1.00 91.88 87 ALA A N 1
ATOM 704 C CA . ALA A 1 87 ? -3.690 8.130 -1.263 1.00 91.88 87 ALA A CA 1
ATOM 705 C C . ALA A 1 87 ? -4.290 8.535 0.092 1.00 91.88 87 ALA A C 1
ATOM 707 O O . ALA A 1 87 ? -3.667 8.397 1.148 1.00 91.88 87 ALA A O 1
ATOM 708 N N . PHE A 1 88 ? -5.503 9.073 0.053 1.00 91.38 88 PHE A N 1
ATOM 709 C CA . PHE A 1 88 ? -6.238 9.578 1.212 1.00 91.38 88 PHE A CA 1
ATOM 710 C C . PHE A 1 88 ? -7.745 9.367 0.998 1.00 91.38 88 PHE A C 1
ATOM 712 O O . PHE A 1 88 ? -8.173 9.318 -0.152 1.00 91.38 88 PHE A O 1
ATOM 719 N N . PRO A 1 89 ? -8.536 9.154 2.061 1.00 83.88 89 PRO A N 1
ATOM 720 C CA . PRO A 1 89 ? -9.986 9.011 1.949 1.00 83.88 89 PRO A CA 1
ATOM 721 C C . PRO A 1 89 ? -10.678 10.316 1.534 1.00 83.88 89 PRO A C 1
ATOM 723 O O . PRO A 1 89 ? -10.077 11.404 1.708 1.00 83.88 89 PRO A O 1
#

Sequence (89 aa):
MGLITCWGQAGAAEYELLLDRQAGLAEQVLFEQDLRRDARVEVIPIELSVRRQRYRLIMDEGRAVELGYWLEAHGFHVQATDEGWRAFP

Radius of gyration: 15.42 Å; chains: 1; bounding box: 45×24×46 Å

Foldseek 3Di:
DDPPPPPDDLAFDKAKEKEQAQDDPVRVVVVVCVVVVPVQWDWAWPDDDRGMTMIIITHRPVCLVVVCVVLVVVVWDWDADPRHIYTYD

Secondary structure (DSSP, 8-state):
-----------EEEEEEEE-----HHHHHHHHHHHHHSTT-EEEEEEE-SS-EEEEEEEEGGGHHHHHHHHHHTT-EEEEETTEEEEE-

pLDDT: mean 80.88, std 14.15, range [35.09, 92.75]